Protein AF-A0AAD5HHC7-F1 (afdb_monomer_lite)

Secondary structure (DSSP, 8-state):
--------HHHHHHHHHHHHHHHHHHHHHHHHHHHHHHHHHTSTT-SHHHHHHHHHHHHHHHHHHHHHHSTT--TT---------SSS------SS---TT--TT---TTHHHHHHHHHHHHHHHHHHHHHHHHHH---SS--SS--GGGGT-HHHHH------

Structure (mmCIF, N/CA/C/O backbone):
data_AF-A0AAD5HHC7-F1
#
_entry.id   AF-A0AAD5HHC7-F1
#
loop_
_atom_site.group_PDB
_atom_site.id
_atom_site.type_symbol
_atom_site.label_atom_id
_atom_site.label_alt_id
_atom_site.label_comp_id
_atom_site.label_asym_id
_atom_site.label_entity_id
_atom_site.label_seq_id
_atom_site.pdbx_PDB_ins_code
_atom_site.Cartn_x
_atom_site.Cartn_y
_atom_site.Cartn_z
_atom_site.occupancy
_atom_site.B_iso_or_equiv
_atom_site.auth_seq_id
_atom_site.auth_comp_id
_atom_site.auth_asym_id
_atom_site.auth_atom_id
_atom_site.pdbx_PDB_model_num
ATOM 1 N N . MET A 1 1 ? 12.563 -10.351 -43.320 1.00 41.72 1 MET A N 1
ATOM 2 C CA . MET A 1 1 ? 13.587 -10.367 -42.251 1.00 41.72 1 MET A CA 1
ATOM 3 C C . MET A 1 1 ? 13.209 -9.315 -41.217 1.00 41.72 1 MET A C 1
ATOM 5 O O . MET A 1 1 ? 13.340 -8.137 -41.504 1.00 41.72 1 MET A O 1
ATOM 9 N N . SER A 1 2 ? 12.664 -9.715 -40.064 1.00 50.09 2 SER A N 1
ATOM 10 C CA . SER A 1 2 ? 12.334 -8.777 -38.981 1.00 50.09 2 SER A CA 1
ATOM 11 C C . SER A 1 2 ? 13.629 -8.370 -38.282 1.00 50.09 2 SER A C 1
ATOM 13 O O . SER A 1 2 ? 14.163 -9.133 -37.475 1.00 50.09 2 SER A O 1
ATOM 15 N N . SER A 1 3 ? 14.179 -7.207 -38.626 1.00 52.66 3 SER A N 1
ATOM 16 C CA . SER A 1 3 ? 15.291 -6.615 -37.885 1.00 52.66 3 SER A CA 1
ATOM 17 C C . SER A 1 3 ? 14.830 -6.390 -36.449 1.00 52.66 3 SER A C 1
ATOM 19 O O . SER A 1 3 ? 13.898 -5.621 -36.221 1.00 52.66 3 SER A O 1
ATOM 21 N N . LYS A 1 4 ? 15.441 -7.079 -35.477 1.00 56.31 4 LYS A N 1
ATOM 22 C CA . LYS A 1 4 ? 15.225 -6.764 -34.060 1.00 56.31 4 LYS A CA 1
ATOM 23 C C . LYS A 1 4 ? 15.453 -5.255 -33.879 1.00 56.31 4 LYS A C 1
ATOM 25 O O . LYS A 1 4 ? 16.526 -4.795 -34.283 1.00 56.31 4 LYS A O 1
ATOM 30 N N . PRO A 1 5 ? 14.492 -4.492 -33.329 1.00 62.69 5 PRO A N 1
ATOM 31 C CA . PRO A 1 5 ? 14.715 -3.078 -33.072 1.00 62.69 5 PRO A CA 1
ATOM 32 C C . PRO A 1 5 ? 15.930 -2.956 -32.151 1.00 62.69 5 PRO A C 1
ATOM 34 O O . PRO A 1 5 ? 16.019 -3.645 -31.130 1.00 62.69 5 PRO A O 1
ATOM 37 N N . ARG A 1 6 ? 16.916 -2.148 -32.552 1.00 60.47 6 ARG A N 1
ATOM 38 C CA . ARG A 1 6 ? 18.031 -1.816 -31.667 1.00 60.47 6 ARG A CA 1
ATOM 39 C C . ARG A 1 6 ? 17.462 -0.902 -30.593 1.00 60.47 6 ARG A C 1
ATOM 41 O O . ARG A 1 6 ? 17.066 0.213 -30.897 1.00 60.47 6 ARG A O 1
ATOM 48 N N . ILE A 1 7 ? 17.369 -1.415 -29.374 1.00 64.69 7 ILE A N 1
ATOM 49 C CA . ILE A 1 7 ? 16.919 -0.645 -28.216 1.00 64.69 7 ILE A CA 1
ATOM 50 C C . ILE A 1 7 ? 17.969 0.440 -27.978 1.00 64.69 7 ILE A C 1
ATOM 52 O O . ILE A 1 7 ? 19.152 0.119 -27.814 1.00 64.69 7 ILE A O 1
ATOM 56 N N . ALA A 1 8 ? 17.558 1.705 -28.021 1.00 75.94 8 ALA A N 1
ATOM 57 C CA . ALA A 1 8 ? 18.458 2.814 -27.766 1.00 75.94 8 ALA A CA 1
ATOM 58 C C . ALA A 1 8 ? 18.863 2.814 -26.283 1.00 75.94 8 ALA A C 1
ATOM 60 O O . ALA A 1 8 ? 18.095 2.430 -25.400 1.00 75.94 8 ALA A O 1
ATOM 61 N N . SER A 1 9 ? 20.094 3.228 -25.984 1.00 74.62 9 SER A N 1
ATOM 62 C CA . SER A 1 9 ? 20.589 3.284 -24.600 1.00 74.62 9 SER A CA 1
ATOM 63 C C . SER A 1 9 ? 19.775 4.236 -23.715 1.00 74.62 9 SER A C 1
ATOM 65 O O . SER A 1 9 ? 19.690 4.031 -22.505 1.00 74.62 9 SER A O 1
ATOM 67 N N . GLU A 1 10 ? 19.167 5.256 -24.321 1.00 75.81 10 GLU A N 1
ATOM 68 C CA . GLU A 1 10 ? 18.285 6.226 -23.664 1.00 75.81 10 GLU A CA 1
ATOM 69 C C . GLU A 1 10 ? 16.962 5.605 -23.202 1.00 75.81 10 GLU A C 1
ATOM 71 O O . GLU A 1 10 ? 16.554 5.841 -22.066 1.00 75.81 10 GLU A O 1
ATOM 76 N N . ASP A 1 11 ? 16.369 4.711 -23.996 1.00 79.50 11 ASP A N 1
ATOM 77 C CA . ASP A 1 11 ? 15.139 3.999 -23.630 1.00 79.50 11 ASP A CA 1
ATOM 78 C C . ASP A 1 11 ? 15.356 3.084 -22.416 1.00 79.50 11 ASP A C 1
ATOM 80 O O . ASP A 1 11 ? 14.496 2.961 -21.543 1.00 79.50 11 ASP A O 1
ATOM 84 N N . ILE A 1 12 ? 16.541 2.469 -22.313 1.00 72.25 12 ILE A N 1
ATOM 85 C CA . ILE A 1 12 ? 16.925 1.634 -21.163 1.00 72.25 12 ILE A CA 1
ATOM 86 C C . ILE A 1 12 ? 17.015 2.484 -19.891 1.00 72.25 12 ILE A C 1
ATOM 88 O O . ILE A 1 12 ? 16.578 2.054 -18.820 1.00 72.25 12 ILE A O 1
ATOM 92 N N . LEU A 1 13 ? 17.591 3.684 -19.995 1.00 80.56 13 LEU A N 1
ATOM 93 C CA . LEU A 1 13 ? 17.682 4.627 -18.882 1.00 80.56 13 LEU A CA 1
ATOM 94 C C . LEU A 1 13 ? 16.296 5.134 -18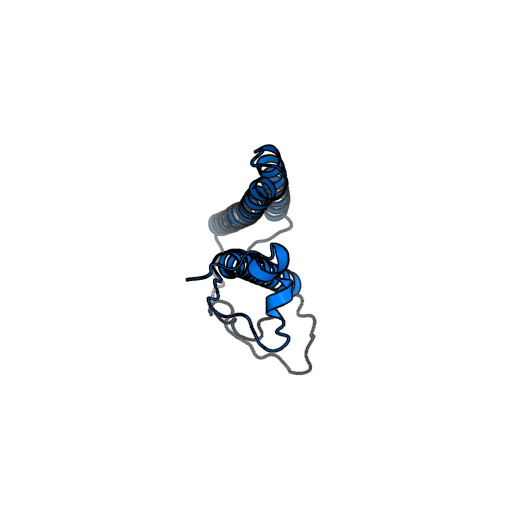.481 1.00 80.56 13 LEU A C 1
ATOM 96 O O . LEU A 1 13 ? 15.970 5.084 -17.294 1.00 80.56 13 LEU A O 1
ATOM 100 N N . ALA A 1 14 ? 15.473 5.546 -19.446 1.00 83.44 14 ALA A N 1
ATOM 101 C CA . ALA A 1 14 ? 14.103 5.994 -19.216 1.00 83.44 14 ALA A CA 1
ATOM 102 C C . ALA A 1 14 ? 13.284 4.916 -18.492 1.00 83.44 14 ALA A C 1
ATOM 104 O O . ALA A 1 14 ? 12.677 5.183 -17.459 1.00 83.44 14 ALA A O 1
ATOM 105 N N . GLN A 1 15 ? 13.391 3.659 -18.928 1.00 80.75 15 GLN A N 1
ATOM 106 C CA . GLN A 1 15 ? 12.682 2.547 -18.302 1.00 80.75 15 GLN A CA 1
ATOM 107 C C . GLN A 1 15 ? 13.125 2.287 -16.849 1.00 80.75 15 GLN A C 1
ATOM 109 O O . GLN A 1 15 ? 12.290 1.969 -15.997 1.00 80.75 15 GLN A O 1
ATOM 114 N N . LYS A 1 16 ? 14.421 2.429 -16.526 1.00 80.69 16 LYS A N 1
ATOM 115 C CA . LYS A 1 16 ? 14.910 2.326 -15.134 1.00 80.69 16 LYS A CA 1
ATOM 116 C C . LYS A 1 16 ? 14.375 3.459 -14.271 1.00 80.69 16 LYS A C 1
ATOM 118 O O . LYS A 1 16 ? 13.994 3.222 -13.122 1.00 80.69 16 LYS A O 1
ATOM 123 N N . TRP A 1 17 ? 14.355 4.671 -14.814 1.00 86.69 17 TRP A N 1
ATOM 124 C CA . TRP A 1 17 ? 13.825 5.844 -14.134 1.00 86.69 17 TRP A CA 1
ATOM 125 C C . TRP A 1 17 ? 12.330 5.709 -13.863 1.00 86.69 17 TRP A C 1
ATOM 127 O O . TRP A 1 17 ? 11.926 5.863 -12.713 1.00 86.69 17 TRP A O 1
ATOM 137 N N . ASP A 1 18 ? 11.540 5.286 -14.845 1.00 87.50 18 ASP A N 1
ATOM 138 C CA . ASP A 1 18 ? 10.103 5.053 -14.679 1.00 87.50 18 ASP A CA 1
ATOM 139 C C . ASP A 1 18 ? 9.809 4.010 -13.600 1.00 87.50 18 ASP A C 1
ATOM 141 O O . ASP A 1 18 ? 8.950 4.216 -12.740 1.00 87.50 18 ASP A O 1
ATOM 145 N N . GLN A 1 19 ? 10.549 2.898 -13.589 1.00 79.19 19 GLN A N 1
ATOM 146 C CA . GLN A 1 19 ? 10.394 1.860 -12.566 1.00 79.19 19 GLN A CA 1
ATOM 147 C C . GLN A 1 19 ? 10.814 2.346 -11.182 1.00 79.19 19 GLN A C 1
ATOM 149 O O . GLN A 1 19 ? 10.155 2.035 -10.189 1.00 79.19 19 GLN A O 1
ATOM 154 N N . THR A 1 20 ? 11.898 3.115 -11.107 1.00 89.12 20 THR A N 1
ATOM 155 C CA . THR A 1 20 ? 12.393 3.677 -9.850 1.00 89.12 20 THR A CA 1
ATOM 156 C C . THR A 1 20 ? 11.380 4.650 -9.269 1.00 89.12 20 THR A C 1
ATOM 158 O O . THR A 1 20 ? 11.004 4.516 -8.108 1.00 89.12 20 THR A O 1
ATOM 161 N N . ILE A 1 21 ? 10.883 5.577 -10.086 1.00 91.81 21 ILE A N 1
ATOM 162 C CA . ILE A 1 21 ? 9.888 6.575 -9.693 1.00 91.81 21 ILE A CA 1
ATOM 163 C C . ILE A 1 21 ? 8.576 5.887 -9.308 1.00 91.81 21 ILE A C 1
ATOM 165 O O . ILE A 1 21 ? 8.013 6.184 -8.256 1.00 91.81 21 ILE A O 1
ATOM 169 N N . SER A 1 22 ? 8.132 4.899 -10.085 1.00 84.31 22 SER A N 1
ATOM 170 C CA . SER A 1 22 ? 6.922 4.130 -9.775 1.00 84.31 22 SER A CA 1
ATOM 171 C C . SER A 1 22 ? 7.037 3.407 -8.433 1.00 84.31 22 SER A C 1
ATOM 173 O O . SER A 1 22 ? 6.180 3.554 -7.561 1.00 84.31 22 SER A O 1
ATOM 175 N N . ASN A 1 23 ? 8.125 2.663 -8.222 1.00 86.12 23 ASN A N 1
ATOM 176 C CA . ASN A 1 23 ? 8.353 1.936 -6.975 1.00 86.12 23 ASN A CA 1
ATOM 177 C C . ASN A 1 23 ? 8.544 2.882 -5.790 1.00 86.12 23 ASN A C 1
ATOM 179 O O . ASN A 1 23 ? 8.128 2.558 -4.679 1.00 86.12 23 ASN A O 1
ATOM 183 N N . PHE A 1 24 ? 9.139 4.049 -6.018 1.00 91.94 24 PHE A N 1
ATOM 184 C CA . PHE A 1 24 ? 9.290 5.088 -5.017 1.00 91.94 24 PHE A CA 1
ATOM 185 C C . PHE A 1 24 ? 7.937 5.622 -4.558 1.00 91.94 24 PHE A C 1
ATOM 187 O O . PHE A 1 24 ? 7.636 5.548 -3.367 1.00 91.94 24 PHE A O 1
ATOM 194 N N . VAL A 1 25 ? 7.094 6.086 -5.484 1.00 93.19 25 VAL A N 1
ATOM 195 C CA . VAL A 1 25 ? 5.762 6.631 -5.177 1.00 93.19 25 VAL A CA 1
ATOM 196 C C . VAL A 1 25 ? 4.889 5.585 -4.484 1.00 93.19 25 VAL A C 1
ATOM 198 O O . VAL A 1 25 ? 4.273 5.874 -3.460 1.00 93.19 25 VAL A O 1
ATOM 201 N N . VAL A 1 26 ? 4.888 4.343 -4.972 1.00 86.19 26 VAL A N 1
ATOM 202 C CA . VAL A 1 26 ? 4.084 3.268 -4.374 1.00 86.19 26 VAL A CA 1
ATOM 203 C C . VAL A 1 26 ? 4.582 2.912 -2.970 1.00 86.19 26 VAL A C 1
ATOM 205 O O . VAL A 1 26 ? 3.786 2.859 -2.034 1.00 86.19 26 VAL A O 1
ATOM 208 N N . LYS A 1 27 ? 5.887 2.690 -2.773 1.00 87.94 27 LYS A N 1
ATOM 209 C CA . LYS A 1 27 ? 6.422 2.242 -1.473 1.00 87.94 27 LYS A CA 1
ATOM 210 C C . LYS A 1 27 ? 6.387 3.337 -0.413 1.00 87.94 27 LYS A C 1
ATOM 212 O O . LYS A 1 27 ? 6.069 3.053 0.742 1.00 87.94 27 LYS A O 1
ATOM 217 N N . THR A 1 28 ? 6.669 4.579 -0.795 1.00 92.00 28 THR A N 1
ATOM 218 C CA . THR A 1 28 ? 6.541 5.728 0.110 1.00 92.00 28 THR A CA 1
ATOM 219 C C . THR A 1 28 ? 5.080 6.010 0.437 1.00 92.00 28 THR A C 1
ATOM 221 O O . THR A 1 28 ? 4.761 6.192 1.608 1.00 92.00 28 THR A O 1
ATOM 224 N N . GLY A 1 29 ? 4.173 5.942 -0.544 1.00 91.19 29 GLY A N 1
ATOM 225 C CA . GLY A 1 29 ? 2.735 6.118 -0.334 1.00 91.19 29 GLY A CA 1
ATOM 226 C C . GLY A 1 29 ? 2.127 5.067 0.600 1.00 91.19 29 GLY A C 1
ATOM 227 O O . GLY A 1 29 ? 1.314 5.396 1.468 1.00 91.19 29 GLY A O 1
ATOM 228 N N . ILE A 1 30 ? 2.569 3.809 0.503 1.00 91.00 30 ILE A N 1
ATOM 229 C CA . ILE A 1 30 ? 2.173 2.752 1.446 1.00 91.00 30 ILE A CA 1
ATOM 230 C C . ILE A 1 30 ? 2.696 3.065 2.856 1.00 91.00 30 ILE A C 1
ATOM 232 O O . ILE A 1 30 ? 1.925 3.026 3.811 1.00 91.00 30 ILE A O 1
ATOM 236 N N . GLY A 1 31 ? 3.973 3.433 3.006 1.00 87.31 31 GLY A N 1
ATOM 237 C CA . GLY A 1 31 ? 4.539 3.805 4.311 1.00 87.31 31 GLY A CA 1
ATOM 238 C C . GLY A 1 31 ? 3.846 5.021 4.939 1.00 87.31 31 GLY A C 1
ATOM 239 O O . GLY A 1 31 ? 3.539 5.019 6.130 1.00 87.31 31 GLY A O 1
ATOM 240 N N . PHE A 1 32 ? 3.523 6.026 4.129 1.00 91.75 32 PHE A N 1
ATOM 241 C CA . PHE A 1 32 ? 2.839 7.243 4.552 1.00 91.75 32 PHE A CA 1
ATOM 242 C C . PHE A 1 32 ? 1.393 6.978 4.987 1.00 91.75 32 PHE A C 1
ATOM 244 O O . PHE A 1 32 ? 0.988 7.408 6.066 1.00 91.75 32 PHE A O 1
ATOM 251 N N . SER A 1 33 ? 0.626 6.216 4.201 1.00 88.56 33 SER A N 1
ATOM 252 C CA . SER A 1 33 ? -0.765 5.868 4.532 1.00 88.56 33 SER A CA 1
ATOM 253 C C . SER A 1 33 ? -0.862 5.014 5.798 1.00 88.56 33 SER A C 1
ATOM 255 O O . SER A 1 33 ? -1.645 5.332 6.695 1.00 88.56 33 SER A O 1
ATOM 257 N N . VAL A 1 34 ? -0.011 3.991 5.932 1.00 91.06 34 VAL A N 1
ATOM 258 C CA . VAL A 1 34 ? 0.090 3.181 7.156 1.00 91.06 34 VAL A CA 1
ATOM 259 C C . VAL A 1 34 ? 0.514 4.049 8.342 1.00 91.06 34 VAL A C 1
ATOM 261 O O . VAL A 1 34 ? -0.064 3.939 9.423 1.00 91.06 34 VAL A O 1
ATOM 264 N N . GLY A 1 35 ? 1.470 4.956 8.137 1.00 89.44 35 GLY A N 1
ATOM 265 C CA . GLY A 1 35 ? 1.924 5.907 9.146 1.00 89.44 35 GLY A CA 1
ATOM 266 C C . GLY A 1 35 ? 0.811 6.828 9.645 1.00 89.44 35 GLY A C 1
ATOM 267 O O . GLY A 1 35 ? 0.687 7.020 10.854 1.00 89.44 35 GLY A O 1
ATOM 268 N N . ILE A 1 36 ? -0.026 7.366 8.749 1.00 89.50 36 ILE A N 1
ATOM 269 C CA . ILE A 1 36 ? -1.168 8.223 9.108 1.00 89.50 36 ILE A CA 1
ATOM 270 C C . ILE A 1 36 ? -2.174 7.447 9.955 1.00 89.50 36 ILE A C 1
ATOM 272 O O . ILE A 1 36 ? -2.593 7.928 11.008 1.00 89.50 36 ILE A O 1
ATOM 276 N N . VAL A 1 37 ? -2.542 6.237 9.527 1.00 86.94 37 VAL A N 1
ATOM 277 C CA . VAL A 1 37 ? -3.514 5.406 10.250 1.00 86.94 37 VAL A CA 1
ATOM 278 C C . VAL A 1 37 ? -2.973 5.021 11.630 1.00 86.94 37 VAL A C 1
ATOM 280 O O . VAL A 1 37 ? -3.673 5.176 12.632 1.00 86.94 37 VAL A O 1
ATOM 283 N N . ALA A 1 38 ? -1.709 4.596 11.714 1.00 85.06 38 ALA A N 1
ATOM 284 C CA . ALA A 1 38 ? -1.057 4.274 12.981 1.00 85.06 38 ALA A CA 1
ATOM 285 C C . ALA A 1 38 ? -0.952 5.502 13.903 1.00 85.06 38 ALA A C 1
ATOM 287 O O . ALA A 1 38 ? -1.237 5.409 15.098 1.00 85.06 38 ALA A O 1
ATOM 288 N N . SER A 1 39 ? -0.597 6.665 13.353 1.00 89.06 39 SER A N 1
ATOM 289 C CA . SER A 1 39 ? -0.536 7.934 14.084 1.00 89.06 39 SER A CA 1
ATOM 290 C C . SER A 1 39 ? -1.895 8.321 14.671 1.00 89.06 39 SER A C 1
ATOM 292 O O . SER A 1 39 ? -1.987 8.667 15.854 1.00 89.06 39 SER A O 1
ATOM 294 N N . ALA A 1 40 ? -2.959 8.213 13.872 1.00 87.94 40 ALA A N 1
ATOM 295 C CA . ALA A 1 40 ? -4.309 8.583 14.273 1.00 87.94 40 ALA A CA 1
ATOM 296 C C . ALA A 1 40 ? -4.897 7.632 15.327 1.00 87.94 40 ALA A C 1
ATOM 298 O O . ALA A 1 40 ? -5.532 8.103 16.270 1.00 87.94 40 ALA A O 1
ATOM 299 N N . LEU A 1 41 ? -4.676 6.319 15.190 1.00 87.62 41 LEU A N 1
ATOM 300 C CA . LEU A 1 41 ? -5.317 5.310 16.039 1.00 87.62 41 LEU A CA 1
ATOM 301 C C . LEU A 1 41 ? -4.523 4.959 17.303 1.00 87.62 41 LEU A C 1
ATOM 303 O O . LEU A 1 41 ? -5.126 4.786 18.358 1.00 87.62 41 LEU A O 1
ATOM 307 N N . LEU A 1 42 ? -3.193 4.850 17.223 1.00 84.12 42 LEU A N 1
ATOM 308 C CA . LEU A 1 42 ? -2.372 4.315 18.321 1.00 84.12 42 LEU A CA 1
ATOM 309 C C . LEU A 1 42 ? -1.581 5.395 19.067 1.00 84.12 42 LEU A C 1
ATOM 311 O O . LEU A 1 42 ? -1.350 5.271 20.267 1.00 84.12 42 LEU A O 1
ATOM 315 N N . PHE A 1 43 ? -1.188 6.476 18.388 1.00 85.81 43 PHE A N 1
ATOM 316 C CA . PHE A 1 43 ? -0.224 7.447 18.924 1.00 85.81 43 PHE A CA 1
ATOM 317 C C . PHE A 1 43 ? -0.788 8.861 19.113 1.00 85.81 43 PHE A C 1
ATOM 319 O O . PHE A 1 43 ? -0.022 9.827 19.143 1.00 85.81 43 PHE A O 1
ATOM 326 N N . LYS A 1 44 ? -2.115 8.998 19.268 1.00 84.31 44 LYS A N 1
ATOM 327 C CA . LYS A 1 44 ? -2.804 10.276 19.548 1.00 84.31 44 LYS A CA 1
ATOM 328 C C . LYS A 1 44 ? -2.367 11.415 18.605 1.00 84.31 44 LYS A C 1
ATOM 330 O O . LYS A 1 44 ? -2.047 12.508 19.064 1.00 84.31 44 LYS A O 1
ATOM 335 N N . LYS A 1 45 ? -2.334 11.167 17.291 1.00 85.56 45 LYS A N 1
ATOM 336 C CA . LYS A 1 45 ? -1.953 12.143 16.246 1.00 85.56 45 LYS A CA 1
ATOM 337 C C . LYS A 1 45 ? -0.493 12.620 16.283 1.00 85.56 45 LYS A C 1
ATOM 339 O O . LYS A 1 45 ? -0.171 13.641 15.681 1.00 85.56 45 LYS A O 1
ATOM 344 N N . ARG A 1 46 ? 0.421 11.918 16.963 1.00 86.00 46 ARG A N 1
ATOM 345 C CA . ARG A 1 46 ? 1.854 12.256 16.893 1.00 86.00 46 ARG A CA 1
ATOM 346 C C . ARG A 1 46 ? 2.420 11.963 15.503 1.00 86.00 46 ARG A C 1
ATOM 348 O O . ARG A 1 46 ? 2.151 10.903 14.953 1.00 86.00 46 ARG A O 1
ATOM 355 N N . THR A 1 47 ? 3.253 12.856 14.969 1.00 88.56 47 THR A N 1
ATOM 356 C CA . THR A 1 47 ? 3.793 12.785 13.593 1.00 88.56 47 THR A CA 1
ATOM 357 C C . THR A 1 47 ? 4.984 11.829 13.434 1.00 88.56 47 THR A C 1
ATOM 359 O O . THR A 1 47 ? 5.249 11.352 12.334 1.00 88.56 47 THR A O 1
ATOM 362 N N . TRP A 1 48 ? 5.694 11.489 14.517 1.00 89.00 48 TRP A N 1
ATOM 363 C CA . TRP A 1 48 ? 6.885 10.622 14.459 1.00 89.00 48 TRP A CA 1
ATOM 364 C C . TRP A 1 48 ? 6.651 9.219 13.845 1.00 89.00 48 TRP A C 1
ATOM 366 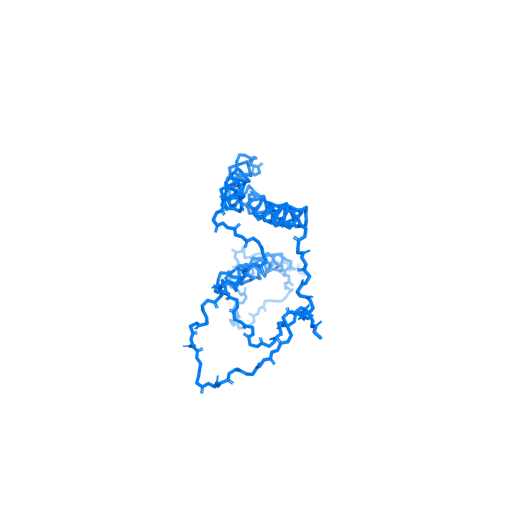O O . TRP A 1 48 ? 7.526 8.771 13.105 1.00 89.00 48 TRP A O 1
ATOM 376 N N . PRO A 1 49 ? 5.499 8.532 14.024 1.00 88.19 49 PRO A N 1
ATOM 377 C CA . PRO A 1 49 ? 5.228 7.259 13.354 1.00 88.19 49 PRO A CA 1
ATOM 378 C C . PRO A 1 49 ? 5.088 7.419 11.837 1.00 88.19 49 PRO A C 1
ATOM 380 O O . PRO A 1 49 ? 5.491 6.531 11.091 1.00 88.19 49 PRO A O 1
ATOM 383 N N . ILE A 1 50 ? 4.571 8.564 11.370 1.00 89.94 50 ILE A N 1
ATOM 384 C CA . ILE A 1 50 ? 4.483 8.888 9.940 1.00 89.94 50 ILE A CA 1
ATOM 385 C C . ILE A 1 50 ? 5.892 9.038 9.371 1.00 89.94 50 ILE A C 1
ATOM 387 O O . ILE A 1 50 ? 6.196 8.461 8.329 1.00 89.94 50 ILE A O 1
ATOM 391 N N . ALA A 1 51 ? 6.767 9.760 10.075 1.00 90.94 51 ALA A N 1
ATOM 392 C CA . ALA A 1 51 ? 8.150 9.968 9.655 1.00 90.94 51 ALA A CA 1
ATOM 393 C C . ALA A 1 51 ? 8.942 8.650 9.588 1.00 90.94 51 ALA A C 1
ATOM 395 O O . ALA A 1 51 ? 9.607 8.395 8.587 1.00 90.94 51 ALA A O 1
ATOM 396 N N . ILE A 1 52 ? 8.819 7.775 10.594 1.00 93.50 52 ILE A N 1
ATOM 397 C CA . ILE A 1 52 ? 9.498 6.468 10.598 1.00 93.50 52 ILE A CA 1
ATOM 398 C C . ILE A 1 52 ? 8.950 5.552 9.498 1.00 93.50 52 ILE A C 1
ATOM 400 O O . ILE A 1 52 ? 9.728 4.956 8.754 1.00 93.50 52 ILE A O 1
ATOM 404 N N . ALA A 1 53 ? 7.625 5.455 9.354 1.00 91.06 53 ALA A N 1
ATOM 405 C CA . ALA A 1 53 ? 7.013 4.589 8.348 1.00 91.06 53 ALA A CA 1
ATOM 406 C C . ALA A 1 53 ? 7.328 5.056 6.915 1.00 91.06 53 ALA A C 1
ATOM 408 O O . ALA A 1 53 ? 7.660 4.242 6.051 1.00 91.06 53 ALA A O 1
ATOM 409 N N . THR A 1 54 ? 7.300 6.369 6.674 1.00 93.19 54 THR A N 1
ATOM 410 C CA . THR A 1 54 ? 7.675 6.960 5.380 1.00 93.19 54 THR A CA 1
ATOM 411 C C . THR A 1 54 ? 9.171 6.799 5.115 1.00 93.19 54 THR A C 1
ATOM 413 O O . THR A 1 54 ? 9.552 6.413 4.014 1.00 93.19 54 THR A O 1
ATOM 416 N N . GLY A 1 55 ? 10.022 7.017 6.124 1.00 93.00 55 GLY A N 1
ATOM 417 C CA . GLY A 1 55 ? 11.471 6.827 6.027 1.00 93.00 55 GLY A CA 1
ATOM 418 C C . GLY A 1 55 ? 11.865 5.382 5.716 1.00 93.00 55 GLY A C 1
ATOM 419 O O . GLY A 1 55 ? 12.742 5.145 4.887 1.00 93.00 55 GLY A O 1
ATOM 420 N N . TRP A 1 56 ? 11.167 4.400 6.292 1.00 93.56 56 TRP A N 1
ATOM 421 C CA . TRP A 1 56 ? 11.361 2.992 5.945 1.00 93.56 56 TRP A CA 1
ATOM 422 C C . TRP A 1 56 ? 10.926 2.690 4.503 1.00 93.56 56 TRP A C 1
ATOM 424 O O . TRP A 1 56 ? 11.677 2.065 3.754 1.00 93.56 56 TRP A O 1
ATOM 434 N N . GLY A 1 57 ? 9.764 3.199 4.075 1.00 89.06 57 GLY A N 1
ATOM 435 C CA . GLY A 1 57 ? 9.297 3.076 2.688 1.00 89.06 57 GLY A CA 1
ATOM 436 C C . GLY A 1 57 ? 10.265 3.698 1.674 1.00 89.06 57 GLY A C 1
ATOM 437 O O . GLY A 1 57 ? 10.555 3.093 0.640 1.00 89.06 57 GLY A O 1
ATOM 438 N N . PHE A 1 58 ? 10.829 4.861 2.008 1.00 94.06 58 PHE A N 1
ATOM 439 C CA . PHE A 1 58 ? 11.869 5.537 1.232 1.00 94.06 58 PHE A CA 1
ATOM 440 C C . PHE A 1 58 ? 13.150 4.695 1.153 1.00 94.06 58 PHE A C 1
ATOM 442 O O . PHE A 1 58 ? 13.683 4.486 0.065 1.00 94.06 58 PHE A O 1
ATOM 449 N N . GLY A 1 59 ? 13.622 4.146 2.277 1.00 90.44 59 GLY A N 1
ATOM 450 C CA . GLY A 1 59 ? 14.821 3.302 2.318 1.00 90.44 59 GLY A CA 1
ATOM 451 C C . GLY A 1 59 ? 14.686 2.026 1.482 1.00 90.44 59 GLY A C 1
ATOM 452 O O . GLY A 1 59 ? 15.596 1.665 0.736 1.00 90.44 59 GLY A O 1
ATOM 453 N N . VAL A 1 60 ? 13.521 1.371 1.531 1.00 90.94 60 VAL A N 1
ATOM 454 C CA . VAL A 1 60 ? 13.237 0.189 0.701 1.00 90.94 60 VAL A CA 1
ATOM 455 C C . VAL A 1 60 ? 13.170 0.551 -0.787 1.00 90.94 60 VAL A C 1
ATOM 457 O O . VAL A 1 60 ? 13.599 -0.245 -1.621 1.00 90.94 60 VAL A O 1
ATOM 460 N N . ALA A 1 61 ? 12.651 1.729 -1.146 1.00 88.12 61 ALA A N 1
ATOM 461 C CA . ALA A 1 61 ? 12.655 2.205 -2.529 1.00 88.12 61 ALA A CA 1
ATOM 462 C C . ALA A 1 61 ? 14.071 2.533 -3.025 1.00 88.12 61 ALA A C 1
ATOM 464 O O . ALA A 1 61 ? 14.422 2.159 -4.141 1.00 88.12 61 ALA A O 1
ATOM 465 N N . TYR A 1 62 ? 14.901 3.150 -2.183 1.00 89.69 62 TYR A N 1
ATOM 466 C CA . TYR A 1 62 ? 16.292 3.466 -2.503 1.00 89.69 62 TYR A CA 1
ATOM 467 C C . TYR A 1 62 ? 17.128 2.206 -2.757 1.00 89.69 62 TYR A C 1
ATOM 469 O O . TYR A 1 62 ? 17.831 2.114 -3.762 1.00 89.69 62 TYR A O 1
ATOM 477 N N . ALA A 1 63 ? 16.994 1.191 -1.899 1.00 87.06 63 ALA A N 1
ATOM 478 C CA . ALA A 1 63 ? 17.669 -0.090 -2.096 1.00 87.06 63 ALA A CA 1
ATOM 479 C C . ALA A 1 63 ? 17.217 -0.800 -3.388 1.00 87.06 63 ALA A C 1
ATOM 481 O O . ALA A 1 63 ? 18.001 -1.516 -4.009 1.00 87.06 63 ALA A O 1
ATOM 482 N N . ASP A 1 64 ? 15.962 -0.611 -3.804 1.00 83.88 64 ASP A N 1
ATOM 483 C CA . ASP A 1 64 ? 15.441 -1.162 -5.061 1.00 83.88 64 ASP A CA 1
ATOM 484 C C . ASP A 1 64 ? 15.968 -0.401 -6.282 1.00 83.88 64 ASP A C 1
ATOM 486 O O . ASP A 1 64 ? 16.357 -1.017 -7.273 1.00 83.88 64 ASP A O 1
ATOM 490 N N . ALA A 1 65 ? 16.059 0.927 -6.187 1.00 88.12 65 ALA A N 1
ATOM 491 C CA . ALA A 1 65 ? 16.694 1.766 -7.196 1.00 88.12 65 ALA A CA 1
ATOM 492 C C . ALA A 1 65 ? 18.153 1.343 -7.402 1.00 88.12 65 ALA A C 1
ATOM 494 O O . ALA A 1 65 ? 18.575 1.063 -8.521 1.00 88.12 65 ALA A O 1
ATOM 495 N N . GLN A 1 66 ? 18.908 1.186 -6.313 1.00 88.69 66 GLN A N 1
ATOM 496 C CA . GLN A 1 66 ? 20.301 0.747 -6.370 1.00 88.69 66 GLN A CA 1
ATOM 497 C C . GLN A 1 66 ? 20.441 -0.595 -7.107 1.00 88.69 66 GLN A C 1
ATOM 499 O O . GLN A 1 66 ? 21.331 -0.749 -7.943 1.00 88.69 66 GLN A O 1
ATOM 504 N N . LYS A 1 67 ? 19.496 -1.521 -6.891 1.00 81.75 67 LYS A N 1
ATOM 505 C CA . LYS A 1 67 ? 19.430 -2.799 -7.611 1.00 81.75 67 LYS A CA 1
ATOM 506 C C . LYS A 1 67 ? 19.143 -2.649 -9.100 1.00 81.75 67 LYS A C 1
ATOM 508 O O . LYS A 1 67 ? 19.789 -3.320 -9.902 1.00 81.75 67 LYS A O 1
ATOM 513 N N . LEU A 1 68 ? 18.219 -1.766 -9.469 1.00 77.06 68 LEU A N 1
ATOM 514 C CA . LEU A 1 68 ? 17.868 -1.472 -10.862 1.00 77.06 68 LEU A CA 1
ATOM 515 C C . LEU A 1 68 ? 19.035 -0.843 -11.634 1.00 77.06 68 LEU A C 1
ATOM 517 O O . LEU A 1 68 ? 19.216 -1.113 -12.824 1.00 77.06 68 LEU A O 1
ATOM 521 N N . PHE A 1 69 ? 19.860 -0.039 -10.966 1.00 83.12 69 PHE A N 1
ATOM 522 C CA . PHE A 1 69 ? 21.030 0.603 -11.566 1.00 83.12 69 PHE A CA 1
ATOM 523 C C . PHE A 1 69 ? 22.307 -0.249 -11.518 1.00 83.12 69 PHE A C 1
ATOM 525 O O . PHE A 1 69 ? 23.309 0.143 -12.114 1.00 83.12 69 PHE A O 1
ATOM 532 N N . HIS A 1 70 ? 22.286 -1.445 -10.918 1.00 79.12 70 HIS A N 1
ATOM 533 C CA . HIS A 1 70 ? 23.416 -2.365 -11.033 1.00 79.12 70 HIS A CA 1
ATOM 534 C C . HIS A 1 70 ? 23.576 -2.872 -12.481 1.00 79.12 70 HIS A C 1
ATOM 536 O O . HIS A 1 70 ? 22.585 -3.218 -13.132 1.00 79.12 70 HIS A O 1
ATOM 542 N N . PRO A 1 71 ? 24.818 -2.982 -12.991 1.00 69.81 71 PRO A N 1
ATOM 543 C CA . PRO A 1 71 ? 25.101 -3.339 -14.388 1.00 69.81 71 PRO A CA 1
ATOM 544 C C . PRO A 1 71 ? 24.607 -4.738 -14.788 1.00 69.81 71 PRO A C 1
ATOM 546 O O . PRO A 1 71 ? 24.489 -5.041 -15.968 1.00 69.81 71 PRO A O 1
ATOM 549 N N . GLN A 1 72 ? 24.283 -5.584 -13.810 1.00 58.34 72 GLN A N 1
ATOM 550 C CA . GLN A 1 72 ? 23.810 -6.956 -14.017 1.00 58.34 72 GLN A CA 1
ATOM 551 C C . GLN A 1 72 ? 22.278 -7.043 -14.156 1.00 58.34 72 GLN A C 1
ATOM 553 O O . GLN A 1 72 ? 21.737 -8.110 -14.436 1.00 58.34 72 GLN A O 1
ATOM 558 N N . TYR A 1 73 ? 21.571 -5.923 -13.965 1.00 60.66 73 TYR A N 1
ATOM 559 C CA . TYR A 1 73 ? 20.124 -5.815 -14.110 1.00 60.66 73 TYR A CA 1
ATOM 560 C C . TYR A 1 73 ? 19.813 -5.112 -15.438 1.00 60.66 73 TYR A C 1
ATOM 562 O O . TYR A 1 73 ? 19.855 -3.882 -15.534 1.00 60.66 73 TYR A O 1
ATOM 570 N N . VAL A 1 74 ? 19.577 -5.905 -16.489 1.00 58.19 74 VAL A N 1
ATOM 571 C CA . VAL A 1 74 ? 19.238 -5.417 -17.836 1.00 58.19 74 VAL A CA 1
ATOM 572 C C . VAL A 1 74 ? 17.714 -5.236 -17.924 1.00 58.19 74 VAL A C 1
ATOM 574 O O .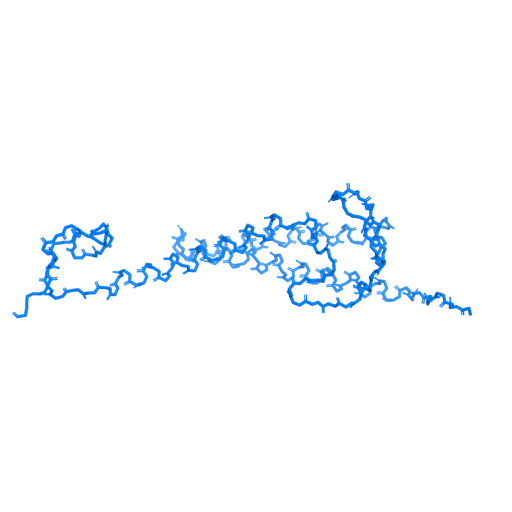 VAL A 1 74 ? 16.982 -6.231 -17.914 1.00 58.19 74 VAL A O 1
ATOM 577 N N . PRO A 1 75 ? 17.200 -3.995 -17.977 1.00 58.16 75 PRO A N 1
ATOM 578 C CA . PRO A 1 75 ? 15.780 -3.725 -18.193 1.00 58.16 75 PRO A CA 1
ATOM 579 C C . PRO A 1 75 ? 15.369 -4.212 -19.578 1.00 58.16 75 PRO A C 1
ATOM 581 O O . PRO A 1 75 ? 16.150 -4.143 -20.523 1.00 58.16 75 PRO A O 1
ATOM 584 N N . GLY A 1 76 ? 14.155 -4.741 -19.693 1.00 50.94 76 GLY A N 1
ATOM 585 C CA . GLY A 1 76 ? 13.635 -5.267 -20.958 1.00 50.94 76 GLY A CA 1
ATOM 586 C C . GLY A 1 76 ? 13.931 -6.747 -21.217 1.00 50.94 76 GLY A C 1
ATOM 587 O O . GLY A 1 76 ? 13.371 -7.314 -22.151 1.00 50.94 76 GLY A O 1
ATOM 588 N N . VAL A 1 77 ? 14.717 -7.424 -20.367 1.00 49.19 77 VAL A N 1
ATOM 589 C CA . VAL A 1 77 ? 14.915 -8.880 -20.454 1.00 49.19 77 VAL A CA 1
ATOM 590 C C . VAL A 1 77 ? 14.393 -9.556 -19.192 1.00 49.19 77 VAL A C 1
ATOM 592 O O . VAL A 1 77 ? 15.126 -9.871 -18.258 1.00 49.19 77 VAL A O 1
ATOM 595 N N . THR A 1 78 ? 13.088 -9.823 -19.151 1.00 47.53 78 THR A N 1
ATOM 596 C CA . THR A 1 78 ? 12.552 -10.784 -18.186 1.00 47.53 78 THR A CA 1
ATOM 597 C C . THR A 1 78 ? 12.974 -12.185 -18.635 1.00 47.53 78 THR A C 1
ATOM 599 O O . THR A 1 78 ? 12.240 -12.857 -19.359 1.00 47.53 78 THR A O 1
ATOM 602 N N . ILE A 1 79 ? 14.155 -12.655 -18.211 1.00 46.97 79 ILE A N 1
ATOM 603 C CA . ILE A 1 79 ? 14.449 -14.095 -18.188 1.00 46.97 79 ILE A CA 1
ATOM 604 C C . ILE A 1 79 ? 13.608 -14.688 -17.055 1.00 46.97 79 ILE A C 1
ATOM 606 O O . ILE A 1 79 ? 14.085 -15.005 -15.965 1.00 46.97 79 ILE A O 1
ATOM 610 N N . GLU A 1 80 ? 12.305 -14.806 -17.291 1.00 48.88 80 GLU A N 1
ATOM 611 C CA . GLU A 1 80 ? 11.514 -15.752 -16.532 1.00 48.88 80 GLU A CA 1
ATOM 612 C C . GLU A 1 80 ? 11.985 -17.123 -17.011 1.00 48.88 80 GLU A C 1
ATOM 614 O O . GLU A 1 80 ? 11.581 -17.594 -18.074 1.00 48.88 80 GLU A O 1
ATOM 619 N N . LYS A 1 81 ? 12.888 -17.760 -16.251 1.00 43.09 81 LYS A N 1
ATOM 620 C CA . LYS A 1 81 ? 13.005 -19.217 -16.313 1.00 43.09 81 LYS A CA 1
ATOM 621 C C . LYS A 1 81 ? 11.586 -19.729 -16.099 1.00 43.09 81 LYS A C 1
ATOM 623 O O . LYS A 1 81 ? 11.100 -19.689 -14.968 1.00 43.09 81 LYS A O 1
ATOM 628 N N . GLN A 1 82 ? 10.915 -20.145 -17.173 1.00 47.84 82 GLN A N 1
ATOM 629 C CA . GLN A 1 82 ? 9.650 -20.852 -17.077 1.00 47.84 82 GLN A CA 1
ATOM 630 C C . GLN A 1 82 ? 9.930 -22.084 -16.225 1.00 47.84 82 GLN A C 1
ATOM 632 O O . GLN A 1 82 ? 10.482 -23.069 -16.705 1.00 47.84 82 GLN A O 1
ATOM 637 N N . LYS A 1 83 ? 9.620 -22.022 -14.929 1.00 46.25 83 LYS A N 1
ATOM 638 C CA . LYS A 1 83 ? 9.512 -23.234 -14.133 1.00 46.25 83 LYS A CA 1
ATOM 639 C C . LYS A 1 83 ? 8.152 -23.810 -14.512 1.00 46.25 83 LYS A C 1
ATOM 641 O O . LYS A 1 83 ? 7.143 -23.187 -14.156 1.00 46.25 83 LYS A O 1
ATOM 646 N N . PRO A 1 84 ? 8.088 -24.929 -15.254 1.00 49.31 84 PRO A N 1
ATOM 647 C CA . PRO A 1 84 ? 6.811 -25.524 -15.598 1.00 49.31 84 PRO A CA 1
ATOM 648 C C . PRO A 1 84 ? 6.139 -25.894 -14.278 1.00 49.31 84 PRO A C 1
ATOM 650 O O . PRO A 1 84 ? 6.626 -26.713 -13.506 1.00 49.31 84 PRO A O 1
ATOM 653 N N . SER A 1 85 ? 5.072 -25.182 -13.950 1.00 51.28 85 SER A N 1
ATOM 654 C CA . SER A 1 85 ? 4.255 -25.444 -12.771 1.00 51.28 85 SER A CA 1
ATOM 655 C C . SER A 1 85 ? 2.803 -25.381 -13.215 1.00 51.28 85 SER A C 1
ATOM 657 O O . SER A 1 85 ? 2.096 -24.397 -13.017 1.00 51.28 85 SER A O 1
ATOM 659 N N . GLY A 1 86 ? 2.408 -26.429 -13.935 1.00 53.38 86 GLY A N 1
ATOM 660 C CA . GLY A 1 86 ? 1.056 -26.653 -14.429 1.00 53.38 86 GLY A CA 1
ATOM 661 C C . GLY A 1 86 ? 1.037 -27.777 -15.464 1.00 53.38 86 GLY A C 1
ATOM 662 O O . GLY A 1 86 ? 1.914 -27.829 -16.318 1.00 53.38 86 GLY A O 1
ATOM 663 N N . ALA A 1 87 ? 0.043 -28.661 -15.378 1.00 58.12 87 ALA A N 1
ATOM 664 C CA . ALA A 1 87 ? -0.090 -29.883 -16.178 1.00 58.12 87 ALA A CA 1
ATOM 665 C C . ALA A 1 87 ? -0.482 -29.663 -17.660 1.00 58.12 87 ALA A C 1
ATOM 667 O O . ALA A 1 87 ? -0.772 -30.626 -18.359 1.00 58.12 87 ALA A O 1
ATOM 668 N N . VAL A 1 88 ? -0.507 -28.418 -18.151 1.00 59.94 88 VAL A N 1
ATOM 669 C CA . VAL A 1 88 ? -0.964 -28.079 -19.510 1.00 59.94 88 VAL A CA 1
ATOM 670 C C . VAL A 1 88 ? 0.106 -27.263 -20.227 1.00 59.94 88 VAL A C 1
ATOM 672 O O . VAL A 1 88 ? 0.612 -26.275 -19.684 1.00 59.94 88 VAL A O 1
ATOM 675 N N . GLN A 1 89 ? 0.455 -27.685 -21.447 1.00 59.28 89 GLN A N 1
ATOM 676 C CA . GLN A 1 89 ? 1.399 -26.967 -22.297 1.00 59.28 89 GLN A CA 1
ATOM 677 C C . GLN A 1 89 ? 0.866 -25.576 -22.649 1.00 59.28 89 GLN A C 1
ATOM 679 O O . GLN A 1 89 ? -0.305 -25.374 -22.963 1.00 59.28 89 GLN A O 1
ATOM 684 N N . ARG A 1 90 ? 1.766 -24.601 -22.570 1.00 65.31 90 ARG A N 1
ATOM 685 C CA . ARG A 1 90 ? 1.494 -23.187 -22.786 1.00 65.31 90 ARG A CA 1
ATOM 686 C C . ARG A 1 90 ? 1.848 -22.810 -24.245 1.00 65.31 90 ARG A C 1
ATOM 688 O O . ARG A 1 90 ? 3.022 -22.818 -24.588 1.00 65.31 90 ARG A O 1
ATOM 695 N N . PHE A 1 91 ? 0.860 -22.425 -25.070 1.00 73.44 91 PHE A N 1
ATOM 696 C CA . PHE A 1 91 ? 0.999 -21.772 -26.399 1.00 73.44 91 PHE A CA 1
ATOM 697 C C . PHE A 1 91 ? 1.491 -20.288 -26.465 1.00 73.44 91 PHE A C 1
ATOM 699 O O . PHE A 1 91 ? 1.113 -19.447 -25.656 1.00 73.44 91 PHE A O 1
ATOM 706 N N . PRO A 1 92 ? 2.272 -19.876 -27.476 1.00 76.25 92 PRO A N 1
ATOM 707 C CA . PRO A 1 92 ? 2.734 -18.486 -27.605 1.00 76.25 92 PRO A CA 1
ATOM 708 C C . PRO A 1 92 ? 1.596 -17.451 -27.522 1.00 76.25 92 PRO A C 1
ATOM 710 O O . PRO A 1 92 ? 0.556 -17.621 -28.152 1.00 76.25 92 PRO A O 1
ATOM 713 N N . TYR A 1 93 ? 1.799 -16.378 -26.756 1.00 67.44 93 TYR A N 1
ATOM 714 C CA . TYR A 1 93 ? 0.825 -15.297 -26.580 1.00 67.44 93 TYR A CA 1
ATOM 715 C C . TYR A 1 93 ? 1.529 -13.931 -26.571 1.00 67.44 93 TYR A C 1
ATOM 717 O O . TYR A 1 93 ? 2.691 -13.847 -26.151 1.00 67.44 93 TYR A O 1
ATOM 725 N N . PRO A 1 94 ? 0.854 -12.856 -27.016 1.00 71.50 94 PRO A N 1
ATOM 726 C CA . PRO A 1 94 ? 1.413 -11.510 -26.989 1.00 71.50 94 PRO A CA 1
ATOM 727 C C . PRO A 1 94 ? 1.507 -11.002 -25.543 1.00 71.50 94 PRO A C 1
ATOM 729 O O . PRO A 1 94 ? 0.516 -10.976 -24.816 1.00 71.50 94 PRO A O 1
ATOM 732 N N . LYS A 1 95 ? 2.708 -10.597 -25.112 1.00 67.94 95 LYS A N 1
ATOM 733 C CA . LYS A 1 95 ? 2.959 -10.098 -23.742 1.00 67.94 95 LYS A CA 1
ATOM 734 C C . LYS A 1 95 ? 2.692 -8.601 -23.571 1.00 67.94 95 LYS A C 1
ATOM 736 O O . LYS A 1 95 ? 2.671 -8.112 -22.448 1.00 67.94 95 LYS A O 1
ATOM 741 N N . GLU A 1 96 ? 2.517 -7.896 -24.681 1.00 71.81 96 GLU A N 1
ATOM 742 C CA . GLU A 1 96 ? 2.352 -6.438 -24.744 1.00 71.81 96 GLU A CA 1
ATOM 743 C C . GLU A 1 96 ? 0.908 -5.998 -24.463 1.00 71.81 96 GLU A C 1
ATOM 745 O O . GLU A 1 96 ? 0.655 -4.839 -24.149 1.00 71.81 96 GLU A O 1
ATOM 750 N N . VAL A 1 97 ? -0.050 -6.926 -24.543 1.00 70.25 97 VAL A N 1
ATOM 751 C CA . VAL A 1 97 ? -1.468 -6.631 -24.339 1.00 70.25 97 VAL A CA 1
ATOM 752 C C . VAL A 1 97 ? -1.782 -6.667 -22.846 1.00 70.25 97 VAL A C 1
ATOM 754 O O . VAL A 1 97 ? -1.844 -7.732 -22.228 1.00 70.25 97 VAL A O 1
ATOM 757 N N . TRP A 1 98 ? -1.985 -5.489 -22.258 1.00 73.94 98 TRP A N 1
ATOM 758 C CA . TRP A 1 98 ? -2.434 -5.364 -20.875 1.00 73.94 98 TRP A CA 1
ATOM 759 C C . TRP A 1 98 ? -3.954 -5.557 -20.773 1.00 73.94 98 TRP A C 1
ATOM 761 O O . TRP A 1 98 ? -4.718 -5.068 -21.603 1.00 73.94 98 TRP A O 1
ATOM 771 N N . SER A 1 99 ? -4.411 -6.273 -19.744 1.00 77.31 99 SER A N 1
ATOM 772 C CA . SER A 1 99 ? -5.836 -6.464 -19.444 1.00 77.31 99 SER A CA 1
ATOM 773 C C . SER A 1 99 ? -6.084 -6.293 -17.942 1.00 77.31 99 SER A C 1
ATOM 775 O O . SER A 1 99 ? -5.312 -6.850 -17.154 1.00 77.31 99 SER A O 1
ATOM 777 N N . PRO A 1 100 ? -7.158 -5.594 -17.520 1.00 75.69 100 PRO A N 1
ATOM 778 C CA . PRO A 1 100 ? -7.420 -5.306 -16.104 1.00 75.69 100 PRO A CA 1
ATOM 779 C C . PRO A 1 100 ? -7.538 -6.556 -15.222 1.00 75.69 100 PRO A C 1
ATOM 781 O O . PRO A 1 100 ? -7.135 -6.553 -14.063 1.00 75.69 100 PRO A O 1
ATOM 784 N N . SER A 1 101 ? -8.080 -7.638 -15.777 1.00 69.75 101 SER A N 1
ATOM 785 C CA . SER A 1 101 ? -8.334 -8.922 -15.113 1.00 69.75 101 SER A CA 1
ATOM 786 C C . SER A 1 101 ? -7.141 -9.888 -15.140 1.00 69.75 101 SER A C 1
ATOM 788 O O . SER A 1 101 ? -7.221 -10.981 -14.580 1.00 69.75 101 SER A O 1
ATOM 790 N N . GLY A 1 102 ? -6.025 -9.488 -15.756 1.00 70.81 102 GLY A N 1
ATOM 791 C CA . GLY A 1 102 ? -4.903 -10.368 -16.066 1.00 70.81 102 GLY A CA 1
ATOM 792 C C . GLY A 1 102 ? -5.076 -11.052 -17.425 1.00 70.81 102 GLY A C 1
ATOM 793 O O . GLY A 1 102 ? -6.151 -11.530 -17.773 1.00 70.81 102 GLY A O 1
ATOM 794 N N . GLY A 1 103 ? -4.000 -11.073 -18.212 1.00 77.62 103 GLY A N 1
ATOM 795 C CA . GLY A 1 103 ? -3.955 -11.735 -19.516 1.00 77.62 103 GLY A CA 1
ATOM 796 C C . GLY A 1 103 ? -3.696 -13.244 -19.425 1.00 77.62 103 GLY A C 1
ATOM 797 O O . GLY A 1 103 ? -3.938 -13.898 -18.403 1.00 77.62 103 GLY A O 1
ATOM 798 N N . TRP A 1 104 ? -3.146 -13.805 -20.500 1.00 71.94 104 TRP A N 1
ATOM 799 C CA . TRP A 1 104 ? -2.882 -15.237 -20.637 1.00 71.94 104 TRP A CA 1
ATOM 800 C C . TRP A 1 104 ? -1.942 -15.776 -19.543 1.00 71.94 104 TRP A C 1
ATOM 802 O O . TRP A 1 104 ? -0.824 -15.302 -19.352 1.00 71.94 104 TRP A O 1
ATOM 812 N N . TRP A 1 105 ? -2.438 -16.782 -18.810 1.00 72.12 105 TRP A N 1
ATOM 813 C CA . TRP A 1 105 ? -1.783 -17.482 -17.688 1.00 72.12 105 TRP A CA 1
ATOM 814 C C . TRP A 1 105 ? -1.096 -16.580 -16.665 1.00 72.12 105 TRP A C 1
ATOM 816 O O . TRP A 1 105 ? 0.034 -16.832 -16.225 1.00 72.12 105 TRP A O 1
ATOM 826 N N . SER A 1 106 ? -1.826 -15.550 -16.257 1.00 62.94 106 SER A N 1
ATOM 827 C CA . SER A 1 106 ? -1.430 -14.603 -15.224 1.00 62.94 106 SER A CA 1
ATOM 828 C C . SER A 1 106 ? -1.084 -15.309 -13.908 1.00 62.94 106 SER A C 1
ATOM 830 O O . SER A 1 106 ? -1.956 -15.734 -13.153 1.00 62.94 106 SER A O 1
ATOM 832 N N . ARG A 1 107 ? 0.215 -15.434 -13.612 1.00 72.56 107 ARG A N 1
ATOM 833 C CA . ARG A 1 107 ? 0.722 -15.889 -12.310 1.00 72.56 107 ARG A CA 1
ATOM 834 C C . ARG A 1 107 ? 1.860 -14.975 -11.856 1.00 72.56 107 ARG A C 1
ATOM 836 O O . ARG A 1 107 ? 3.026 -15.359 -11.954 1.00 72.56 107 ARG A O 1
ATOM 843 N N . PRO A 1 108 ? 1.545 -13.757 -11.379 1.00 71.44 108 PRO A N 1
ATOM 844 C CA . PRO A 1 108 ? 2.576 -12.835 -10.940 1.00 71.44 108 PRO A CA 1
ATOM 845 C C . PRO A 1 108 ? 3.366 -13.461 -9.790 1.00 71.44 108 PRO A C 1
ATOM 847 O O . PRO A 1 108 ? 2.808 -14.092 -8.888 1.00 71.44 108 PRO A O 1
ATOM 850 N N . LYS A 1 109 ? 4.688 -13.283 -9.816 1.00 73.12 109 LYS A N 1
ATOM 851 C CA . LYS A 1 109 ? 5.615 -13.890 -8.849 1.00 73.12 109 LYS A CA 1
ATOM 852 C C . LYS A 1 109 ? 5.259 -13.555 -7.391 1.00 73.12 109 LYS A C 1
ATOM 854 O O . LYS A 1 109 ? 5.498 -14.366 -6.502 1.00 73.12 109 LYS A O 1
ATOM 859 N N . THR A 1 110 ? 4.646 -12.395 -7.157 1.00 79.69 110 THR A N 1
ATOM 860 C CA . THR A 1 110 ? 4.278 -11.851 -5.839 1.00 79.69 110 THR A CA 1
ATOM 861 C C . THR A 1 110 ? 2.774 -11.905 -5.541 1.00 79.69 110 THR A C 1
ATOM 863 O O . THR A 1 110 ? 2.301 -11.180 -4.668 1.00 79.69 110 THR A O 1
ATOM 866 N N . TRP A 1 111 ? 2.002 -12.769 -6.219 1.00 79.81 111 TRP A N 1
ATOM 867 C CA . TRP A 1 111 ? 0.536 -12.828 -6.069 1.00 79.81 111 TRP A CA 1
ATOM 868 C C . TRP A 1 111 ? 0.072 -12.943 -4.609 1.00 79.81 111 TRP A C 1
ATOM 870 O O . TRP A 1 111 ? -0.865 -12.261 -4.216 1.00 79.81 111 TRP A O 1
ATOM 880 N N . LYS A 1 112 ? 0.778 -13.730 -3.783 1.00 80.25 112 LYS A N 1
ATOM 881 C CA . LYS A 1 112 ? 0.455 -13.909 -2.358 1.00 80.25 112 LYS A CA 1
ATOM 882 C C . LYS A 1 112 ? 0.518 -12.596 -1.579 1.00 80.25 112 LYS A C 1
ATOM 884 O O . LYS A 1 112 ? -0.379 -12.304 -0.796 1.00 80.25 112 LYS A O 1
ATOM 889 N N . SER 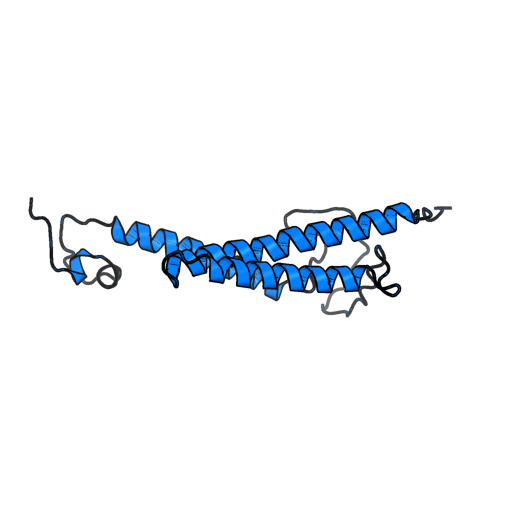A 1 113 ? 1.564 -11.804 -1.809 1.00 77.56 113 SER A N 1
ATOM 890 C CA . SER A 1 113 ? 1.746 -10.507 -1.155 1.00 77.56 113 SER A CA 1
ATOM 891 C C . SER A 1 113 ? 0.692 -9.505 -1.619 1.00 77.56 113 SER A C 1
ATOM 893 O O . SER A 1 113 ? 0.099 -8.824 -0.791 1.00 77.56 113 SER A O 1
ATOM 895 N N . ASN A 1 114 ? 0.395 -9.462 -2.921 1.00 80.75 114 ASN A N 1
ATOM 896 C CA . ASN A 1 114 ? -0.615 -8.552 -3.467 1.00 80.75 114 ASN A CA 1
ATOM 897 C C . ASN A 1 114 ? -2.020 -8.881 -2.933 1.00 80.75 114 ASN A C 1
ATOM 899 O O . ASN A 1 114 ? -2.755 -7.979 -2.538 1.00 80.75 114 ASN A O 1
ATOM 903 N N . THR A 1 115 ? -2.375 -10.168 -2.851 1.00 88.62 115 THR A N 1
ATOM 904 C CA . THR A 1 115 ? -3.637 -10.613 -2.242 1.00 88.62 115 THR A CA 1
ATOM 905 C C . THR A 1 115 ? -3.695 -10.271 -0.757 1.00 88.62 115 THR A C 1
ATOM 907 O O . THR A 1 115 ? -4.734 -9.817 -0.288 1.00 88.62 115 THR A O 1
ATOM 910 N N . ALA A 1 116 ? -2.591 -10.434 -0.020 1.00 85.44 116 ALA A N 1
ATOM 911 C CA . ALA A 1 116 ? -2.538 -10.061 1.391 1.00 85.44 116 ALA A CA 1
ATOM 912 C C . ALA A 1 116 ? -2.782 -8.556 1.590 1.00 85.44 116 ALA A C 1
ATOM 914 O O . ALA A 1 116 ? -3.581 -8.176 2.440 1.00 85.44 116 ALA A O 1
ATOM 915 N N . VAL A 1 117 ? -2.168 -7.702 0.766 1.00 81.38 117 VAL A N 1
ATOM 916 C CA . VAL A 1 117 ? -2.382 -6.246 0.811 1.00 81.38 117 VAL A CA 1
ATOM 917 C C . VAL A 1 117 ? -3.838 -5.888 0.508 1.00 81.38 117 VAL A C 1
ATOM 919 O O . VAL A 1 117 ? -4.442 -5.124 1.259 1.00 81.38 117 VAL A O 1
ATOM 922 N N . ALA A 1 118 ? -4.428 -6.470 -0.541 1.00 86.06 118 ALA A N 1
ATOM 923 C CA . ALA A 1 118 ? -5.830 -6.233 -0.884 1.00 86.06 118 ALA A CA 1
ATOM 924 C C . ALA A 1 118 ? -6.781 -6.684 0.239 1.00 86.06 118 ALA A C 1
ATOM 926 O O . ALA A 1 118 ? -7.700 -5.952 0.604 1.00 86.06 118 ALA A O 1
ATOM 927 N N . ALA A 1 119 ? -6.535 -7.857 0.827 1.00 89.88 119 ALA A N 1
ATOM 928 C CA . ALA A 1 119 ? -7.331 -8.384 1.931 1.00 89.88 119 ALA A CA 1
ATOM 929 C C . ALA A 1 119 ? -7.245 -7.499 3.182 1.00 89.88 119 ALA A C 1
ATOM 931 O O . ALA A 1 119 ? -8.272 -7.202 3.790 1.00 89.88 119 ALA A O 1
ATOM 932 N N . ILE A 1 120 ? -6.043 -7.030 3.535 1.00 91.25 120 ILE A N 1
ATOM 933 C CA . ILE A 1 120 ? -5.839 -6.106 4.658 1.00 91.25 120 ILE A CA 1
ATOM 934 C C . ILE A 1 120 ? -6.571 -4.786 4.401 1.00 91.25 120 ILE A C 1
ATOM 936 O O . ILE A 1 120 ? -7.277 -4.305 5.284 1.00 91.25 120 ILE A O 1
ATOM 940 N N . GLY A 1 121 ? -6.457 -4.230 3.191 1.00 88.88 121 GLY A N 1
ATOM 941 C CA . GLY A 1 121 ? -7.163 -3.009 2.804 1.00 88.88 121 GLY A CA 1
ATOM 942 C C . GLY A 1 121 ? -8.678 -3.146 2.964 1.00 88.88 121 GLY A C 1
ATOM 943 O O . GLY A 1 121 ? -9.295 -2.346 3.664 1.00 88.88 121 GLY A O 1
ATOM 944 N N . MET A 1 122 ? -9.264 -4.209 2.403 1.00 92.62 122 MET A N 1
ATOM 945 C CA . MET A 1 122 ? -10.698 -4.492 2.542 1.00 92.62 122 MET A CA 1
ATOM 946 C C . MET A 1 122 ? -11.117 -4.650 4.008 1.00 92.62 122 MET A C 1
ATOM 948 O O . MET A 1 122 ? -12.116 -4.065 4.424 1.00 92.62 122 MET A O 1
ATOM 952 N N . ALA A 1 123 ? -10.353 -5.398 4.808 1.00 90.31 123 ALA A N 1
ATOM 953 C CA . ALA A 1 123 ? -10.662 -5.616 6.218 1.00 90.31 123 ALA A CA 1
ATOM 954 C C . ALA A 1 123 ? -10.651 -4.308 7.027 1.00 90.31 123 ALA A C 1
ATOM 956 O O . ALA A 1 123 ? -11.556 -4.076 7.828 1.00 90.31 123 ALA A O 1
ATOM 957 N N . VAL A 1 124 ? -9.671 -3.428 6.793 1.00 90.56 124 VAL A N 1
ATOM 958 C CA . VAL A 1 124 ? -9.581 -2.119 7.461 1.00 90.56 124 VAL A CA 1
ATOM 959 C C . VAL A 1 124 ? -10.766 -1.233 7.084 1.00 90.56 124 VAL A C 1
ATOM 961 O O . VAL A 1 124 ? -11.400 -0.657 7.970 1.00 90.56 124 VAL A O 1
ATOM 964 N N . THR A 1 125 ? -11.106 -1.147 5.795 1.00 87.00 125 THR A N 1
ATOM 965 C CA . THR A 1 125 ? -12.251 -0.352 5.332 1.00 87.00 125 THR A CA 1
ATOM 966 C C . THR A 1 125 ? -13.557 -0.859 5.938 1.00 87.00 125 THR A C 1
ATOM 968 O O . THR A 1 125 ? -14.333 -0.065 6.470 1.00 87.00 125 THR A O 1
ATOM 971 N N . LEU A 1 126 ? -13.780 -2.176 5.934 1.00 92.19 126 LEU A N 1
ATOM 972 C CA . LEU A 1 126 ? -14.967 -2.783 6.534 1.00 92.19 126 LEU A CA 1
ATOM 973 C C . LEU A 1 126 ? -15.032 -2.549 8.045 1.00 92.19 126 LEU A C 1
ATOM 975 O O . LEU A 1 126 ? -16.091 -2.199 8.556 1.00 92.19 126 LEU A O 1
ATOM 979 N N . ALA A 1 127 ? -13.914 -2.677 8.762 1.00 87.06 127 ALA A N 1
ATOM 980 C CA . ALA A 1 127 ? -13.870 -2.434 10.201 1.00 87.06 127 ALA A CA 1
ATOM 981 C C . ALA A 1 127 ? -14.176 -0.968 10.554 1.00 87.06 127 ALA A C 1
ATOM 983 O O . ALA A 1 127 ? -14.902 -0.705 11.515 1.00 87.06 127 ALA A O 1
ATOM 984 N N . ALA A 1 128 ? -13.667 -0.013 9.770 1.00 87.00 128 ALA A N 1
ATOM 985 C CA . ALA A 1 128 ? -13.952 1.408 9.952 1.00 87.00 128 ALA A CA 1
ATOM 986 C C . ALA A 1 128 ? -15.435 1.727 9.702 1.00 87.00 128 ALA A C 1
ATOM 988 O O . ALA A 1 128 ? -16.072 2.384 10.527 1.00 87.00 128 ALA A O 1
ATOM 989 N N . ILE A 1 129 ? -16.001 1.208 8.607 1.00 90.69 129 ILE A N 1
ATOM 990 C CA . ILE A 1 129 ? -17.430 1.355 8.295 1.00 90.69 129 ILE A CA 1
ATOM 991 C C . I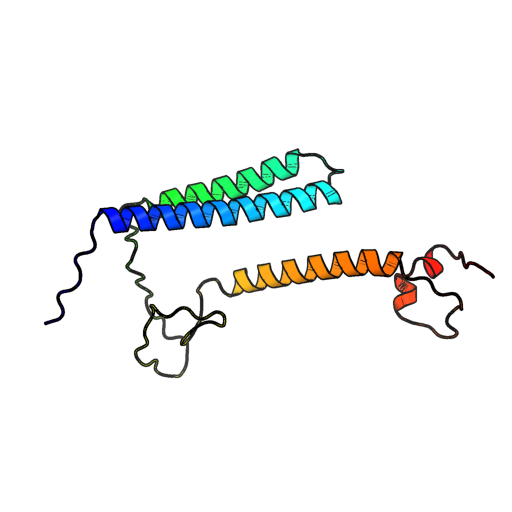LE A 1 129 ? -18.278 0.723 9.399 1.00 90.69 129 ILE A C 1
ATOM 993 O O . ILE A 1 129 ? -19.213 1.354 9.885 1.00 90.69 129 ILE A O 1
ATOM 997 N N . TRP A 1 130 ? -17.933 -0.485 9.843 1.00 87.88 130 TRP A N 1
ATOM 998 C CA . TRP A 1 130 ? -18.646 -1.187 10.906 1.00 87.88 130 TRP A CA 1
ATOM 999 C C . TRP A 1 130 ? -18.624 -0.413 12.225 1.00 87.88 130 TRP A C 1
ATOM 1001 O O . TRP A 1 130 ? -19.665 -0.276 12.860 1.00 87.88 130 TRP A O 1
ATOM 1011 N N . LYS A 1 131 ? -17.481 0.166 12.610 1.00 84.44 131 LYS A N 1
ATOM 1012 C CA . LYS A 1 131 ? -17.377 1.033 13.793 1.00 84.44 131 LYS A CA 1
ATOM 1013 C C . LYS A 1 131 ? -18.323 2.230 13.713 1.00 84.44 131 LYS A C 1
ATOM 1015 O O . LYS A 1 131 ? -19.067 2.477 14.655 1.00 84.44 131 LYS A O 1
ATOM 1020 N N . VAL A 1 132 ? -18.324 2.947 12.589 1.00 86.12 132 VAL A N 1
ATOM 1021 C CA . VAL A 1 132 ? -19.216 4.102 12.386 1.00 86.12 132 VAL A CA 1
ATOM 1022 C C . VAL A 1 132 ? -20.683 3.668 12.355 1.00 86.12 132 VAL A C 1
ATOM 1024 O O . VAL A 1 132 ? -21.541 4.347 12.915 1.00 86.12 132 VAL A O 1
ATOM 1027 N N . SER A 1 133 ? -20.974 2.535 11.719 1.00 85.06 133 SER A N 1
ATOM 1028 C CA . SER A 1 133 ? -22.321 1.977 11.619 1.00 85.06 133 SER A CA 1
ATOM 1029 C C . SER A 1 133 ? -22.863 1.561 12.984 1.00 85.06 133 SER A C 1
ATOM 1031 O O . SER A 1 133 ? -23.986 1.922 13.316 1.00 85.06 133 SER A O 1
ATOM 1033 N N . ALA A 1 134 ? -22.074 0.847 13.791 1.00 83.81 134 ALA A N 1
ATOM 1034 C CA . ALA A 1 134 ? -22.468 0.399 15.127 1.00 83.81 134 ALA A CA 1
ATOM 1035 C C . ALA A 1 134 ? -22.724 1.577 16.081 1.00 83.81 134 ALA A C 1
ATOM 1037 O O . ALA A 1 134 ? -23.600 1.508 16.937 1.00 83.81 134 ALA A O 1
ATOM 1038 N N . ASP A 1 135 ? -21.995 2.679 15.906 1.00 81.94 135 ASP A N 1
ATOM 1039 C CA . ASP A 1 135 ? -22.163 3.898 16.694 1.00 81.94 135 ASP A CA 1
ATOM 1040 C C . ASP A 1 135 ? -23.424 4.697 16.334 1.00 81.94 135 ASP A C 1
ATOM 1042 O O . ASP A 1 135 ? -23.953 5.407 17.191 1.00 81.94 135 ASP A O 1
ATOM 1046 N N . LYS A 1 136 ? -23.880 4.602 15.078 1.00 82.75 136 LYS A N 1
ATOM 1047 C CA . LYS A 1 136 ? -25.103 5.245 14.568 1.00 82.75 136 LYS A CA 1
ATOM 1048 C C . LYS A 1 136 ? -26.342 4.358 14.675 1.00 82.75 136 LYS A C 1
ATOM 1050 O O . LYS A 1 136 ? -27.444 4.821 14.395 1.00 82.75 136 LYS A O 1
ATOM 1055 N N . GLU A 1 137 ? -26.175 3.096 15.046 1.00 77.69 137 GLU A N 1
ATOM 1056 C CA . GLU A 1 137 ? -27.268 2.146 15.182 1.00 77.69 137 GLU A CA 1
ATOM 1057 C C . GLU A 1 137 ? -28.102 2.470 16.433 1.00 77.69 137 GLU A C 1
ATOM 1059 O O . GLU A 1 137 ? -27.698 2.185 17.560 1.00 77.69 137 GLU A O 1
ATOM 1064 N N . TRP A 1 138 ? -29.285 3.056 16.225 1.00 73.62 138 TRP A N 1
ATOM 1065 C CA . TRP A 1 138 ? -30.277 3.317 17.270 1.00 73.62 138 TRP A CA 1
ATOM 1066 C C . TRP A 1 138 ? -31.526 2.464 17.046 1.00 73.62 138 TRP A C 1
ATOM 1068 O O . TRP A 1 138 ? -32.083 2.439 15.949 1.00 73.62 138 TRP A O 1
ATOM 1078 N N . ARG A 1 139 ? -31.994 1.788 18.100 1.00 69.56 139 ARG A N 1
ATOM 1079 C CA . ARG A 1 139 ? -33.269 1.052 18.128 1.00 69.56 139 ARG A CA 1
ATOM 1080 C C . ARG A 1 139 ? -34.204 1.658 19.166 1.00 69.56 139 ARG A C 1
ATOM 1082 O O . ARG A 1 139 ? -33.755 1.985 20.258 1.00 69.56 139 ARG A O 1
ATOM 1089 N N . HIS A 1 140 ? -35.477 1.814 18.812 1.00 73.62 140 HIS A N 1
ATOM 1090 C CA . HIS A 1 140 ? -36.499 2.404 19.693 1.00 73.62 140 HIS A CA 1
ATOM 1091 C C . HIS A 1 140 ? -37.267 1.336 20.490 1.00 73.62 140 HIS A C 1
ATOM 1093 O O . HIS A 1 140 ? -37.935 1.643 21.465 1.00 73.62 140 HIS A O 1
ATOM 1099 N N . ARG A 1 141 ? -37.170 0.061 20.092 1.00 71.19 141 ARG A N 1
ATOM 1100 C CA . ARG A 1 141 ? -37.736 -1.074 20.829 1.00 71.19 141 ARG A CA 1
ATOM 1101 C C . ARG A 1 141 ? -36.645 -2.078 21.147 1.00 71.19 141 ARG A C 1
ATOM 1103 O O . ARG A 1 141 ? -35.809 -2.373 20.287 1.00 71.19 141 ARG A O 1
ATOM 1110 N N . GLU A 1 142 ? -36.669 -2.603 22.363 1.00 76.81 142 GLU A N 1
ATOM 1111 C CA . GLU A 1 142 ? -35.760 -3.667 22.762 1.00 76.81 142 GLU A CA 1
ATOM 1112 C C . GLU A 1 142 ? -36.110 -4.992 22.059 1.00 76.81 142 GLU A C 1
ATOM 1114 O O . GLU A 1 142 ? -37.277 -5.269 21.760 1.00 76.81 142 GLU A O 1
ATOM 1119 N N . PRO A 1 143 ? -35.101 -5.810 21.724 1.00 76.38 143 PRO A N 1
ATOM 1120 C CA . PRO A 1 143 ? -35.325 -7.098 21.104 1.00 76.38 143 PRO A CA 1
ATOM 1121 C C . PRO A 1 143 ? -35.838 -8.102 22.137 1.00 76.38 143 PRO A C 1
ATOM 1123 O O . PRO A 1 143 ? -35.235 -8.315 23.181 1.00 76.38 143 PRO A O 1
ATOM 1126 N N . THR A 1 144 ? -36.924 -8.788 21.793 1.00 80.81 144 THR A N 1
ATOM 1127 C CA . THR A 1 144 ? -37.571 -9.814 22.629 1.00 80.81 144 THR A CA 1
ATOM 1128 C C . THR A 1 144 ? -36.811 -11.144 22.687 1.00 80.81 144 THR A C 1
ATOM 1130 O O . THR A 1 144 ? -37.178 -12.044 23.437 1.00 80.81 144 THR A O 1
ATOM 1133 N N . ARG A 1 145 ? -35.762 -11.296 21.874 1.00 85.69 145 ARG A N 1
ATOM 1134 C CA . ARG A 1 145 ? -34.905 -12.484 21.779 1.00 85.69 145 ARG A CA 1
ATOM 11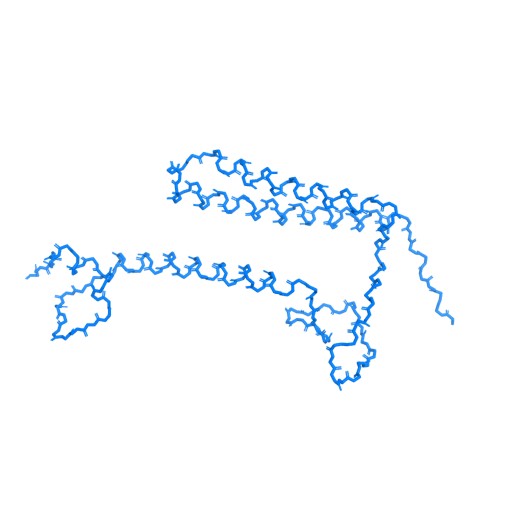35 C C . ARG A 1 145 ? -33.452 -12.064 21.626 1.00 85.69 145 ARG A C 1
ATOM 1137 O O . ARG A 1 145 ? -33.177 -10.964 21.154 1.00 85.69 145 ARG A O 1
ATOM 1144 N N . TRP A 1 146 ? -32.526 -12.956 21.965 1.00 85.12 146 TRP A N 1
ATOM 1145 C CA . TRP A 1 146 ? -31.100 -12.694 21.794 1.00 85.12 146 TRP A CA 1
ATOM 1146 C C . TRP A 1 146 ? -30.728 -12.538 20.311 1.00 85.12 146 TRP A C 1
ATOM 1148 O O . TRP A 1 146 ? -31.101 -13.363 19.474 1.00 85.12 146 TRP A O 1
ATOM 1158 N N . ILE A 1 147 ? -29.994 -11.469 19.988 1.00 84.69 147 ILE A N 1
ATOM 1159 C CA . ILE A 1 147 ? -29.517 -11.145 18.637 1.00 84.69 147 ILE A CA 1
ATOM 1160 C C . ILE A 1 147 ? -28.019 -10.814 18.727 1.00 84.69 147 ILE A C 1
ATOM 1162 O O . ILE A 1 147 ? -27.625 -10.086 19.640 1.00 84.69 147 ILE A O 1
ATOM 1166 N N . PRO A 1 148 ? -27.173 -11.258 17.776 1.00 83.12 148 PRO A N 1
ATOM 1167 C CA . PRO A 1 148 ? -25.725 -11.031 17.823 1.00 83.12 148 PRO A CA 1
ATOM 1168 C C . PRO A 1 148 ? -25.315 -9.565 18.005 1.00 83.12 148 PRO A C 1
ATOM 1170 O O . PRO A 1 148 ? -24.340 -9.277 18.696 1.00 83.12 148 PRO A O 1
ATOM 1173 N N . SER A 1 149 ? -26.096 -8.625 17.461 1.00 81.50 149 SER A N 1
ATOM 1174 C CA . SER A 1 149 ? -25.811 -7.194 17.578 1.00 81.50 149 SER A CA 1
ATOM 1175 C C . SER A 1 149 ? -25.803 -6.662 19.002 1.00 81.50 149 SER A C 1
ATOM 1177 O O . SER A 1 149 ? -25.134 -5.668 19.272 1.00 81.50 149 SER A O 1
ATOM 1179 N N . MET A 1 150 ? -26.422 -7.376 19.943 1.00 82.44 150 MET A N 1
ATOM 1180 C CA . MET A 1 150 ? -26.346 -7.055 21.367 1.00 82.44 150 MET A CA 1
ATOM 1181 C C . MET A 1 150 ? -24.903 -7.043 21.902 1.00 82.44 150 MET A C 1
ATOM 1183 O O . MET A 1 150 ? -24.616 -6.325 22.853 1.00 82.44 150 MET A O 1
ATOM 1187 N N . MET A 1 151 ? -23.964 -7.763 21.272 1.00 82.81 151 MET A N 1
ATOM 1188 C CA . MET A 1 151 ? -22.551 -7.771 21.677 1.00 82.81 151 MET A CA 1
ATOM 1189 C C . MET A 1 151 ? -21.813 -6.455 21.376 1.00 82.81 151 MET A C 1
ATOM 1191 O O . MET A 1 151 ? -20.788 -6.152 22.001 1.00 82.81 151 MET A O 1
ATOM 1195 N N . TRP A 1 152 ? -22.280 -5.676 20.396 1.00 81.12 152 TRP A N 1
ATOM 1196 C CA . TRP A 1 152 ? -21.563 -4.494 19.907 1.00 81.12 152 TRP A CA 1
ATOM 1197 C C . TRP A 1 152 ? -22.377 -3.203 19.897 1.00 81.12 152 TRP A C 1
ATOM 1199 O O . TRP A 1 152 ? -21.756 -2.140 19.930 1.00 81.12 152 TRP A O 1
ATOM 1209 N N . SER A 1 153 ? -23.710 -3.254 19.898 1.00 78.31 153 SER A N 1
ATOM 1210 C CA . SER A 1 153 ? -24.543 -2.051 19.971 1.00 78.31 153 SER A CA 1
ATOM 1211 C C . SER A 1 153 ? -24.379 -1.355 21.331 1.00 78.31 153 SER A C 1
ATOM 1213 O O . SER A 1 153 ? -24.354 -2.001 22.380 1.00 78.31 153 SER A O 1
ATOM 1215 N N . LYS A 1 154 ? -24.291 -0.019 21.321 1.00 76.06 154 LYS A N 1
ATOM 1216 C CA . LYS A 1 154 ? -24.077 0.796 22.534 1.00 76.06 154 LYS A CA 1
ATOM 1217 C C . LYS A 1 154 ? -25.162 0.582 23.590 1.00 76.06 154 LYS A C 1
ATOM 1219 O O . LYS A 1 154 ? -24.833 0.406 24.754 1.00 76.06 154 LYS A O 1
ATOM 1224 N N . GLN A 1 155 ? -26.421 0.497 23.166 1.00 73.44 155 GLN A N 1
ATOM 1225 C CA . GLN A 1 155 ? -27.601 0.380 24.035 1.00 73.44 155 GLN A CA 1
ATOM 1226 C C . GLN A 1 155 ? -27.483 -0.745 25.082 1.00 73.44 155 GLN A C 1
ATOM 1228 O O . GLN A 1 155 ? -27.788 -0.530 26.248 1.00 73.44 155 GLN A O 1
ATOM 1233 N N . PHE A 1 156 ? -26.948 -1.912 24.705 1.00 74.12 156 PHE A N 1
ATOM 1234 C CA . PHE A 1 156 ? -26.790 -3.052 25.624 1.00 74.12 156 PHE A CA 1
ATOM 1235 C C . PHE A 1 156 ? -25.541 -2.976 26.504 1.00 74.12 156 PHE A C 1
ATOM 1237 O O . PHE A 1 156 ? -25.441 -3.710 27.481 1.00 74.12 156 PHE A O 1
ATOM 1244 N N . LYS A 1 157 ? -24.580 -2.110 26.166 1.00 74.56 157 LYS A N 1
ATOM 1245 C CA . LYS A 1 157 ? -23.384 -1.874 26.986 1.00 74.56 157 LYS A CA 1
ATOM 1246 C C . LYS A 1 157 ? -23.613 -0.794 28.035 1.00 74.56 157 LYS A C 1
ATOM 1248 O O . LYS A 1 157 ? -23.103 -0.933 29.139 1.00 74.56 157 LYS A O 1
ATOM 1253 N N . THR A 1 158 ? -24.339 0.270 27.688 1.00 72.56 158 THR A N 1
ATOM 1254 C CA . THR A 1 158 ? -24.633 1.387 28.600 1.00 72.56 158 THR A CA 1
ATOM 1255 C C . THR A 1 158 ? -25.938 1.212 29.375 1.00 72.56 158 THR A C 1
ATOM 1257 O O . THR A 1 158 ? -26.087 1.834 30.417 1.00 72.56 158 THR A O 1
ATOM 1260 N N . GLY A 1 159 ? -26.877 0.387 28.898 1.00 68.00 159 GLY A N 1
ATOM 1261 C CA . GLY A 1 159 ? -28.187 0.194 29.538 1.00 68.00 159 GLY A CA 1
ATOM 1262 C C . GLY A 1 159 ? -29.156 1.369 29.362 1.00 68.00 159 GLY A C 1
ATOM 1263 O O . GLY A 1 159 ? -30.253 1.350 29.910 1.00 68.00 159 GLY A O 1
ATOM 1264 N N . GLU A 1 160 ? -28.769 2.387 28.592 1.00 67.38 160 GLU A N 1
ATOM 1265 C CA . GLU A 1 160 ? -29.579 3.574 28.337 1.00 67.38 160 GLU A CA 1
ATOM 1266 C C . GLU A 1 160 ? -30.438 3.376 27.084 1.00 67.38 160 GLU A C 1
ATOM 1268 O O . GLU A 1 160 ? -29.938 3.325 25.953 1.00 67.38 160 GLU A O 1
ATOM 1273 N N . PHE A 1 161 ? -31.750 3.293 27.292 1.00 67.19 161 PHE A N 1
ATOM 1274 C CA . PHE A 1 161 ? -32.755 3.326 26.237 1.00 67.19 161 PHE A CA 1
ATOM 1275 C C . PHE A 1 161 ? -33.457 4.685 26.282 1.00 67.19 161 PHE A C 1
ATOM 1277 O O . PHE A 1 161 ? -33.881 5.129 27.345 1.00 67.19 161 PHE A O 1
ATOM 1284 N N . LYS A 1 162 ? -33.580 5.364 25.136 1.00 60.34 162 LYS A N 1
ATOM 1285 C CA . LYS A 1 162 ? -34.480 6.519 25.045 1.00 60.34 162 LYS A CA 1
ATOM 1286 C C . LYS A 1 162 ? -35.913 5.992 25.063 1.00 60.34 162 LYS A C 1
ATOM 1288 O O . LYS A 1 162 ? -36.298 5.274 24.146 1.00 60.34 162 LYS A O 1
ATOM 1293 N N . GLN A 1 163 ? -36.641 6.311 26.126 1.00 59.62 163 GLN A N 1
ATOM 1294 C CA . GLN A 1 163 ? -38.087 6.145 26.213 1.00 59.62 163 GLN A CA 1
ATOM 1295 C C . GLN A 1 163 ? -38.731 7.388 25.592 1.00 59.62 163 GLN A C 1
ATOM 1297 O O . GLN A 1 163 ? -38.376 8.503 25.981 1.00 59.62 163 GLN A O 1
ATOM 1302 N N . ASP A 1 164 ? -39.585 7.174 24.590 1.00 59.09 164 ASP A N 1
ATOM 1303 C CA . ASP A 1 164 ? -40.448 8.212 24.011 1.00 59.09 164 ASP A CA 1
ATOM 1304 C C . ASP A 1 164 ? -41.604 8.554 24.965 1.00 59.09 164 ASP A C 1
ATOM 1306 O O . ASP A 1 164 ? -42.115 7.617 25.630 1.00 59.09 164 ASP A O 1
#

Organism: NCBI:txid1314678

InterPro domains:
  IPR007512 MICOS complex subunit Mic10 [PF04418] (7-69)

pLDDT: mean 77.55, std 12.97, range [41.72, 94.06]

Foldseek 3Di:
DPDDPDDDPVNQVVQLVVVLVVQLCVLLVVLQVVQQVCCVPPVVNDCVSNVVSSVVSNVVSVVVSVVCPPPVNGPPDPPPPCPPDDPDDDDDDDPPDDDPVDDDPDDPPCVVVVVVVVVVVVVVVVVVVVLVVLAPDADQDDDPDDDPNCVRRPCNVVVDHDHD

Sequence (164 aa):
MSSKPRIASEDILAQKWDQTISNFVVKTGIGFSVGIVASALLFKKRTWPIAIATGWGFGVAYADAQKLFHPQYVPGVTIEKQKPSGAVQRFPYPKEVWSPSGGWWSRPKTWKSNTAVAAIGMAVTLAAIWKVSADKEWRHREPTRWIPSMMWSKQFKTGEFKQD

Radius of gyration: 25.47 Å; chains: 1; bounding box: 66×43×72 Å